Protein AF-A0AAU3G9N3-F1 (afdb_monomer_lite)

pLDDT: mean 79.19, std 12.83, range [38.97, 93.81]

Secondary structure (DSSP, 8-state):
-----------HHHHHHHHHHHHHHTS-HHHHHHHHHHHHHHHHHHHHHHHHHHT--HHHHHHHHHHTT-PPPPHHHHHHHTSPP-------

Structure (mmCIF, N/CA/C/O backbone):
data_AF-A0AAU3G9N3-F1
#
_entry.id   AF-A0AAU3G9N3-F1
#
loop_
_atom_site.group_PDB
_atom_site.id
_atom_site.type_symbol
_atom_site.label_atom_id
_atom_site.label_alt_id
_atom_site.label_comp_id
_atom_site.label_asym_id
_atom_site.label_entity_id
_atom_site.label_seq_id
_atom_site.pdbx_PDB_ins_code
_atom_site.Cartn_x
_atom_site.Cartn_y
_atom_site.Cartn_z
_atom_site.occupancy
_atom_site.B_iso_or_equiv
_atom_site.auth_seq_id
_atom_site.auth_comp_id
_atom_site.auth_asym_id
_atom_site.auth_atom_id
_atom_site.pdbx_PDB_model_num
ATOM 1 N N . MET A 1 1 ? 16.154 18.933 2.687 1.00 38.97 1 MET A N 1
ATOM 2 C CA . MET A 1 1 ? 15.139 17.896 2.398 1.00 38.97 1 MET A CA 1
ATOM 3 C C . MET A 1 1 ? 13.997 18.579 1.667 1.00 38.97 1 MET A C 1
ATOM 5 O O . MET A 1 1 ? 13.455 19.531 2.208 1.00 38.97 1 MET A O 1
ATOM 9 N N . GLY A 1 2 ? 13.730 18.215 0.412 1.00 47.28 2 GLY A N 1
ATOM 10 C CA . GLY A 1 2 ? 12.713 18.891 -0.399 1.00 47.28 2 GLY A CA 1
ATOM 11 C C . GLY A 1 2 ? 11.307 18.500 0.046 1.00 47.28 2 GLY A C 1
ATOM 12 O O . GLY A 1 2 ? 10.984 17.315 0.076 1.00 47.28 2 GLY A O 1
ATOM 13 N N . HIS A 1 3 ? 10.470 19.479 0.387 1.00 54.84 3 HIS A N 1
ATOM 14 C CA . HIS A 1 3 ? 9.038 19.243 0.540 1.00 54.84 3 HIS A CA 1
ATOM 15 C C . HIS A 1 3 ? 8.452 19.010 -0.855 1.00 54.84 3 HIS A C 1
ATOM 17 O O . HIS A 1 3 ? 8.357 19.940 -1.651 1.00 54.84 3 HIS A O 1
ATOM 23 N N . SER A 1 4 ? 8.104 17.762 -1.167 1.00 71.62 4 SER A N 1
ATOM 24 C CA . SER A 1 4 ? 7.366 17.454 -2.392 1.00 71.62 4 SER A CA 1
ATOM 25 C C . SER A 1 4 ? 5.891 17.749 -2.142 1.00 71.62 4 SER A C 1
ATOM 27 O O . SER A 1 4 ? 5.271 17.129 -1.279 1.00 71.62 4 SER A O 1
ATOM 29 N N . SER A 1 5 ? 5.352 18.740 -2.849 1.00 74.00 5 SER A N 1
ATOM 30 C CA . SER A 1 5 ? 3.923 19.052 -2.838 1.00 74.00 5 SER A CA 1
ATOM 31 C C . SER A 1 5 ? 3.257 18.351 -4.015 1.00 74.00 5 SER A C 1
ATOM 33 O O . SER A 1 5 ? 3.728 18.462 -5.146 1.00 74.00 5 SER A O 1
ATOM 35 N N . PHE A 1 6 ? 2.167 17.634 -3.751 1.00 72.88 6 PHE A N 1
ATOM 36 C CA . PHE A 1 6 ? 1.385 16.937 -4.767 1.00 72.88 6 PHE A CA 1
ATOM 37 C C . PHE A 1 6 ? -0.049 17.451 -4.737 1.00 72.88 6 PHE A C 1
ATOM 39 O O . PHE A 1 6 ? -0.654 17.569 -3.674 1.00 72.88 6 PHE A O 1
ATOM 46 N N . THR A 1 7 ? -0.597 17.753 -5.913 1.00 80.31 7 THR A N 1
ATOM 47 C CA . THR A 1 7 ? -2.007 18.127 -6.066 1.00 80.31 7 THR A CA 1
ATOM 48 C C . T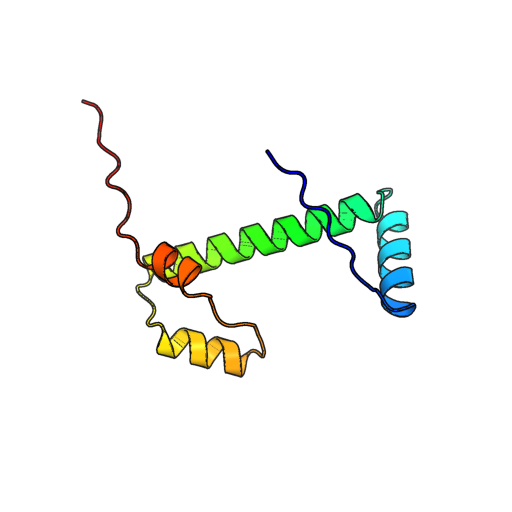HR A 1 7 ? -2.780 16.919 -6.568 1.00 80.31 7 THR A C 1
ATOM 50 O O . THR A 1 7 ? -2.463 16.381 -7.626 1.00 80.31 7 THR A O 1
ATOM 53 N N . ILE A 1 8 ? -3.802 16.507 -5.822 1.00 78.38 8 ILE A N 1
ATOM 54 C CA . ILE A 1 8 ? -4.678 15.392 -6.186 1.00 78.38 8 ILE A CA 1
ATOM 55 C C . ILE A 1 8 ? -6.041 15.979 -6.537 1.00 78.38 8 ILE A C 1
ATOM 57 O O . ILE A 1 8 ? -6.602 16.755 -5.764 1.00 78.38 8 ILE A O 1
ATOM 61 N N . ARG A 1 9 ? -6.571 15.625 -7.710 1.00 86.00 9 ARG A N 1
ATOM 62 C CA . ARG A 1 9 ? -7.953 15.950 -8.070 1.00 86.00 9 ARG A CA 1
ATOM 63 C C . ARG A 1 9 ? -8.855 14.849 -7.544 1.00 86.00 9 ARG A C 1
ATOM 65 O O . ARG A 1 9 ? -8.690 13.690 -7.913 1.00 86.00 9 ARG A O 1
ATOM 72 N N . LEU A 1 10 ? -9.789 15.235 -6.693 1.00 86.25 10 LEU A N 1
ATOM 73 C CA . LEU A 1 10 ? -10.824 14.363 -6.166 1.00 86.25 10 LEU A CA 1
ATOM 74 C C . LEU A 1 10 ? -12.145 14.748 -6.818 1.00 86.25 10 LEU A C 1
ATOM 76 O O . LEU A 1 10 ? -12.374 15.923 -7.103 1.00 86.25 10 LEU A O 1
ATOM 80 N N . ASN A 1 11 ? -13.002 13.765 -7.060 1.00 92.19 11 ASN A N 1
ATOM 81 C CA . ASN A 1 11 ? -14.384 14.050 -7.427 1.00 92.19 11 ASN A CA 1
ATOM 82 C C . ASN A 1 11 ? -15.212 14.415 -6.181 1.00 92.19 11 ASN A C 1
ATOM 84 O O . ASN A 1 11 ? -14.755 14.267 -5.041 1.00 92.19 11 ASN A O 1
ATOM 88 N N . ASP A 1 12 ? -16.439 14.885 -6.395 1.00 90.69 12 ASP A N 1
ATOM 89 C CA . ASP A 1 12 ? -17.305 15.360 -5.310 1.00 90.69 12 ASP A CA 1
ATOM 90 C C . ASP A 1 12 ? -17.603 14.255 -4.285 1.00 90.69 12 ASP A C 1
ATOM 92 O O . ASP A 1 12 ? -17.527 14.483 -3.079 1.00 90.69 12 ASP A O 1
ATOM 96 N N . VAL A 1 13 ? -17.823 13.020 -4.750 1.00 92.75 13 VAL A N 1
ATOM 97 C CA . VAL A 1 13 ? -18.099 11.856 -3.889 1.00 92.75 13 VAL A CA 1
ATOM 98 C C . VAL A 1 13 ? -16.908 11.535 -2.979 1.00 92.75 13 VAL A C 1
ATOM 100 O O . VAL A 1 13 ? -17.075 11.317 -1.777 1.00 92.75 13 VAL A O 1
ATOM 103 N N . GLN A 1 14 ? -15.695 11.527 -3.533 1.00 89.38 14 GLN A N 1
ATOM 104 C CA . GLN A 1 14 ? -14.453 11.303 -2.790 1.00 89.38 14 GLN A CA 1
ATOM 105 C C . GLN A 1 14 ? -14.195 12.430 -1.789 1.00 89.38 14 GLN A C 1
ATOM 107 O O . GLN A 1 14 ? -13.785 12.172 -0.656 1.00 89.38 14 GLN A O 1
ATOM 112 N N . THR A 1 15 ? -14.466 13.670 -2.196 1.00 88.75 15 THR A N 1
ATOM 113 C CA . THR A 1 15 ? -14.295 14.857 -1.355 1.00 88.75 15 THR A CA 1
ATOM 114 C C . THR A 1 15 ? -15.239 14.809 -0.157 1.00 88.75 15 THR A C 1
ATOM 116 O O . THR A 1 15 ? -14.794 14.960 0.981 1.00 88.75 15 THR A O 1
ATOM 119 N N . GLU A 1 16 ? -16.520 14.502 -0.369 1.00 92.31 16 GLU A N 1
ATOM 120 C CA . GLU A 1 16 ? -17.474 14.321 0.726 1.00 92.31 16 GLU A CA 1
ATOM 121 C C . GLU A 1 16 ? -17.095 13.172 1.660 1.00 92.31 16 GLU A C 1
ATOM 123 O O . GLU A 1 16 ? -17.204 13.308 2.878 1.00 92.31 16 GLU A O 1
ATOM 128 N N . ALA A 1 17 ? -16.666 12.031 1.114 1.00 91.12 17 ALA A N 1
ATOM 129 C CA . ALA A 1 17 ? -16.264 10.883 1.919 1.00 91.12 17 ALA A CA 1
ATOM 130 C C . ALA A 1 17 ? -15.086 11.231 2.843 1.00 91.12 17 ALA A C 1
ATOM 132 O O . ALA A 1 17 ? -15.144 10.955 4.042 1.00 91.12 17 ALA A O 1
ATOM 133 N N . LEU A 1 18 ? -14.064 11.911 2.313 1.00 90.06 18 LEU A N 1
ATOM 134 C CA . LEU A 1 18 ? -12.910 12.366 3.089 1.00 90.06 18 LEU A CA 1
ATOM 135 C C . LEU A 1 18 ? -13.288 13.414 4.138 1.00 90.06 18 LEU A C 1
ATOM 137 O O . LEU A 1 18 ? -12.809 13.337 5.268 1.00 90.06 18 LEU A O 1
ATOM 141 N N . MET A 1 19 ? -14.160 14.368 3.801 1.00 91.50 19 MET A N 1
ATOM 142 C CA . MET A 1 19 ? -14.640 15.366 4.762 1.00 91.50 19 MET A CA 1
ATOM 143 C C . MET A 1 19 ? -15.458 14.730 5.889 1.00 91.50 19 MET A C 1
ATOM 145 O O . MET A 1 19 ? -15.254 15.067 7.055 1.00 91.50 19 MET A O 1
ATOM 149 N N . ARG A 1 20 ? -16.342 13.774 5.571 1.00 92.75 20 ARG A N 1
ATOM 150 C CA . ARG A 1 20 ? -17.090 13.007 6.578 1.00 92.75 20 ARG A CA 1
ATOM 151 C C . ARG A 1 20 ? -16.145 12.245 7.500 1.00 92.75 20 ARG A C 1
ATOM 153 O O . ARG A 1 20 ? -16.306 12.308 8.714 1.00 92.75 20 ARG A O 1
ATOM 160 N N . GLN A 1 21 ? -15.138 11.576 6.946 1.00 90.19 21 GLN A N 1
ATOM 161 C CA . GLN A 1 21 ? -14.160 10.839 7.741 1.00 90.19 21 GLN A CA 1
ATOM 162 C C . GLN A 1 21 ? -13.324 11.768 8.639 1.00 90.19 21 GLN A C 1
ATOM 164 O O . GLN A 1 21 ? -13.149 11.483 9.820 1.00 90.19 21 GLN A O 1
ATOM 169 N N . ALA A 1 22 ? -12.882 12.913 8.114 1.00 91.31 22 ALA A N 1
ATOM 170 C CA . ALA A 1 22 ? -12.193 13.960 8.876 1.00 91.31 22 ALA A CA 1
ATOM 171 C C . ALA A 1 22 ? -13.019 14.450 10.063 1.00 91.31 22 ALA A C 1
ATOM 173 O O . ALA A 1 22 ? -12.508 14.552 11.178 1.00 91.31 22 ALA A O 1
ATOM 174 N N . HIS A 1 23 ? -14.309 14.682 9.835 1.00 92.50 23 HIS A N 1
ATOM 175 C CA . HIS A 1 23 ? -15.230 15.086 10.884 1.00 92.50 23 HIS A CA 1
ATOM 176 C C . HIS A 1 23 ? -15.407 14.000 11.957 1.00 92.50 23 HIS A C 1
ATOM 178 O O . HIS A 1 23 ? -15.308 14.305 13.142 1.00 92.50 23 HIS A O 1
ATOM 184 N N . LEU A 1 24 ? -15.607 12.740 11.554 1.00 93.81 24 LEU A N 1
ATOM 185 C CA . LEU A 1 24 ? -15.775 11.609 12.477 1.00 93.81 24 LEU A CA 1
ATOM 186 C C . LEU A 1 24 ? -14.528 11.350 13.334 1.00 93.81 24 LEU A C 1
ATOM 188 O O . LEU A 1 24 ? -14.652 11.015 14.508 1.00 93.81 24 LEU A O 1
ATOM 192 N N . GLU A 1 25 ? -13.333 11.515 12.764 1.00 90.31 25 GLU A N 1
ATOM 193 C CA . GLU A 1 25 ? -12.066 11.326 13.479 1.00 90.31 25 GLU A CA 1
ATOM 194 C C . GLU A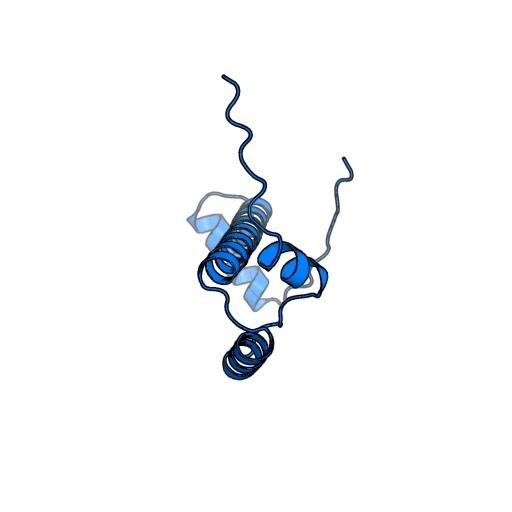 1 25 ? -11.617 12.573 14.264 1.00 90.31 25 GLU A C 1
ATOM 196 O O . GLU A 1 25 ? -10.649 12.498 15.018 1.00 90.31 25 GLU A O 1
ATOM 201 N N . GLY A 1 26 ? -12.276 13.726 14.089 1.00 93.00 26 GLY A N 1
ATOM 202 C CA . GLY A 1 26 ? -11.848 14.998 14.682 1.00 93.00 26 GLY A CA 1
ATOM 203 C C . GLY A 1 26 ? -10.493 15.491 14.154 1.00 93.00 26 GLY A C 1
ATOM 204 O O . GLY A 1 26 ? -9.744 16.151 14.875 1.00 93.00 26 GLY A O 1
ATOM 205 N N . ARG A 1 27 ? -10.144 15.144 12.909 1.00 92.50 27 ARG A N 1
ATOM 206 C CA . ARG A 1 27 ? -8.832 15.399 12.286 1.00 92.50 27 ARG A CA 1
ATOM 207 C C . ARG A 1 27 ? -8.975 16.223 11.012 1.00 92.50 27 ARG A C 1
ATOM 209 O O . ARG A 1 27 ? -10.051 16.309 10.430 1.00 92.50 27 ARG A O 1
ATOM 216 N N . ARG A 1 28 ? -7.881 16.823 10.534 1.00 90.81 28 ARG A N 1
ATOM 217 C CA . ARG A 1 28 ? -7.878 17.512 9.232 1.00 90.81 28 ARG A CA 1
ATOM 218 C C . ARG A 1 28 ? -7.825 16.484 8.099 1.00 90.81 28 ARG A C 1
ATOM 220 O O . ARG A 1 28 ? -7.163 15.454 8.219 1.00 90.81 28 ARG A O 1
ATOM 227 N N . VAL A 1 29 ? -8.457 16.796 6.965 1.00 87.50 29 VAL A N 1
ATOM 228 C CA . VAL A 1 29 ? -8.424 15.955 5.748 1.00 87.50 29 VAL A CA 1
ATOM 229 C C . VAL A 1 29 ? -6.983 15.661 5.310 1.00 87.50 29 VAL A C 1
ATOM 231 O O . VAL A 1 29 ? -6.659 14.527 4.971 1.00 87.50 29 VAL A O 1
ATOM 234 N N . GLU A 1 30 ? -6.093 16.655 5.394 1.00 87.88 30 GLU A N 1
ATOM 235 C CA . GLU A 1 30 ? -4.659 16.501 5.107 1.00 87.88 30 GLU A CA 1
ATOM 236 C C . GLU A 1 30 ? -3.997 15.411 5.961 1.00 87.88 30 GLU A C 1
ATOM 238 O O . GLU A 1 30 ? -3.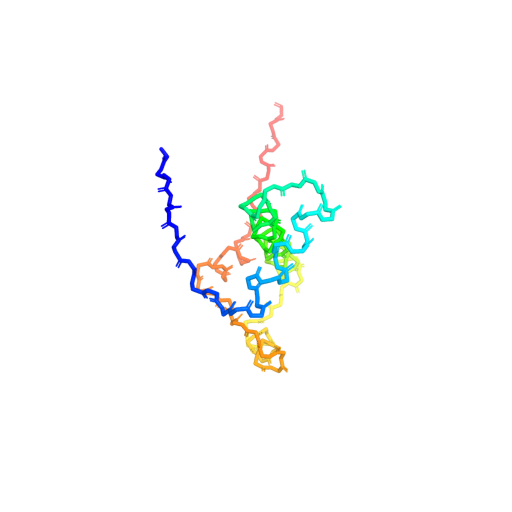175 14.648 5.455 1.00 87.88 30 GLU A O 1
ATOM 243 N N . ASP A 1 31 ? -4.359 15.311 7.242 1.00 87.50 31 ASP A N 1
ATOM 244 C CA . ASP A 1 31 ? -3.777 14.330 8.159 1.00 87.50 31 ASP A CA 1
ATOM 245 C C . ASP A 1 31 ? -4.289 12.920 7.861 1.00 87.50 31 ASP A C 1
ATOM 247 O O . ASP A 1 31 ? -3.527 11.958 7.951 1.00 87.50 31 ASP A O 1
ATOM 251 N N . ILE A 1 32 ? -5.554 12.791 7.453 1.00 88.56 32 ILE A N 1
ATOM 252 C CA . ILE A 1 32 ? -6.122 11.517 6.996 1.00 88.56 32 ILE A CA 1
ATOM 253 C C . ILE A 1 32 ? -5.419 11.046 5.729 1.00 88.56 32 ILE A C 1
ATOM 255 O O . ILE A 1 32 ? -4.964 9.901 5.677 1.00 88.56 32 ILE A O 1
ATOM 259 N N . ILE A 1 33 ? -5.277 11.930 4.737 1.00 87.62 33 ILE A N 1
ATOM 260 C CA . ILE A 1 33 ? -4.581 11.618 3.484 1.00 87.62 33 ILE A CA 1
ATOM 261 C C . ILE A 1 33 ? -3.131 11.237 3.783 1.00 87.62 33 ILE A C 1
ATOM 263 O O . ILE A 1 33 ? -2.663 10.204 3.312 1.00 87.62 33 ILE A O 1
ATOM 267 N N . ARG A 1 34 ? -2.430 12.005 4.626 1.00 87.00 34 ARG A N 1
ATOM 268 C CA . ARG A 1 34 ? -1.048 11.707 5.021 1.00 87.00 34 ARG A CA 1
ATOM 269 C C . ARG A 1 34 ? -0.931 10.341 5.687 1.00 87.00 34 ARG A C 1
ATOM 271 O O . ARG A 1 34 ? -0.068 9.559 5.306 1.00 87.00 34 ARG A O 1
ATOM 278 N N . SER A 1 35 ? -1.800 10.030 6.648 1.00 87.19 35 SER A N 1
ATOM 279 C CA . SER A 1 35 ? -1.806 8.723 7.310 1.00 87.19 35 SER A CA 1
ATOM 280 C C . SER A 1 35 ? -2.134 7.584 6.345 1.00 87.19 35 SER A C 1
ATOM 282 O O . SER A 1 35 ? -1.586 6.496 6.491 1.00 87.19 35 SER A O 1
ATOM 284 N N . ALA A 1 36 ? -3.026 7.794 5.377 1.00 85.56 36 ALA A N 1
ATOM 285 C CA . ALA A 1 36 ? -3.341 6.792 4.363 1.00 85.56 36 ALA A CA 1
ATOM 286 C C . ALA A 1 36 ? -2.151 6.542 3.429 1.00 85.56 36 ALA A C 1
ATOM 288 O O . ALA A 1 36 ? -1.757 5.394 3.241 1.00 85.56 36 ALA A O 1
ATOM 289 N N . VAL A 1 37 ? -1.530 7.607 2.918 1.00 86.06 37 VAL A N 1
ATOM 290 C CA . VAL A 1 37 ? -0.329 7.525 2.076 1.00 86.06 37 VAL A CA 1
ATOM 291 C C . VAL A 1 37 ? 0.810 6.837 2.825 1.00 86.06 37 VAL A C 1
ATOM 293 O O . VAL A 1 37 ? 1.423 5.921 2.286 1.00 86.06 37 VAL A O 1
ATOM 296 N N . GLN A 1 38 ? 1.051 7.207 4.084 1.00 85.19 38 GLN A N 1
ATOM 297 C CA . GLN A 1 38 ? 2.092 6.589 4.903 1.00 85.19 38 GLN A CA 1
ATOM 298 C C . GLN A 1 38 ? 1.851 5.085 5.091 1.00 85.19 38 GLN A C 1
ATOM 300 O O . GLN A 1 38 ? 2.762 4.291 4.871 1.00 85.19 38 GLN A O 1
ATOM 305 N N . ARG A 1 39 ? 0.612 4.678 5.401 1.00 85.12 39 ARG A N 1
ATOM 306 C CA . ARG A 1 39 ? 0.238 3.256 5.496 1.00 85.12 39 ARG A CA 1
ATOM 307 C C . ARG A 1 39 ? 0.462 2.509 4.183 1.00 85.12 39 ARG A C 1
ATOM 309 O O . ARG A 1 39 ? 0.941 1.381 4.206 1.00 85.12 39 ARG A O 1
ATOM 316 N N . HIS A 1 40 ? 0.141 3.126 3.044 1.00 82.75 40 HIS A N 1
ATOM 317 C CA . HIS A 1 40 ? 0.400 2.530 1.732 1.00 82.75 40 HIS A CA 1
ATOM 318 C C . HIS A 1 40 ? 1.898 2.355 1.458 1.00 82.75 40 HIS A C 1
ATOM 320 O O . HIS A 1 40 ? 2.301 1.297 0.977 1.00 82.75 40 HIS A O 1
ATOM 326 N N . ILE A 1 41 ? 2.725 3.349 1.793 1.00 81.62 41 ILE A N 1
ATOM 327 C CA . ILE A 1 41 ? 4.186 3.263 1.660 1.00 81.62 41 ILE A CA 1
ATOM 328 C C . ILE A 1 41 ? 4.739 2.136 2.543 1.00 81.62 41 ILE A C 1
ATOM 330 O O . ILE A 1 41 ? 5.502 1.298 2.067 1.00 81.62 41 ILE A O 1
ATOM 334 N N . GLU A 1 42 ? 4.321 2.073 3.808 1.00 83.12 42 GLU A N 1
ATOM 335 C CA . GLU A 1 42 ? 4.764 1.044 4.758 1.00 83.12 42 GLU A CA 1
ATOM 336 C C . GLU A 1 42 ? 4.356 -0.366 4.320 1.00 83.12 42 GLU A C 1
ATOM 338 O O . GLU A 1 42 ? 5.184 -1.278 4.328 1.00 83.12 42 GLU A O 1
ATOM 343 N N . ALA A 1 43 ? 3.108 -0.546 3.879 1.00 79.38 43 ALA A N 1
ATOM 344 C CA . ALA A 1 43 ? 2.622 -1.825 3.368 1.00 79.38 43 ALA A CA 1
ATOM 345 C C . ALA A 1 43 ? 3.422 -2.284 2.141 1.00 79.38 43 ALA A C 1
ATOM 347 O O . ALA A 1 43 ? 3.776 -3.458 2.024 1.00 79.38 43 ALA A O 1
ATOM 348 N N . ARG A 1 44 ? 3.764 -1.351 1.248 1.00 81.38 44 ARG A N 1
ATOM 349 C CA . ARG A 1 44 ? 4.571 -1.637 0.060 1.00 81.38 44 ARG A CA 1
ATOM 350 C C . ARG A 1 44 ? 6.000 -2.034 0.416 1.00 81.38 44 ARG A C 1
ATOM 352 O O . ARG A 1 44 ? 6.512 -3.010 -0.125 1.00 81.38 44 ARG A O 1
ATOM 359 N N . GLN A 1 45 ? 6.615 -1.355 1.382 1.00 80.50 45 GLN A N 1
ATOM 360 C CA . GLN A 1 45 ? 7.938 -1.727 1.887 1.00 80.50 45 GLN A CA 1
ATOM 361 C C . GLN A 1 45 ? 7.934 -3.111 2.555 1.00 80.50 45 GLN A C 1
ATOM 363 O O . GLN A 1 45 ? 8.877 -3.893 2.389 1.00 80.50 45 GLN A O 1
ATOM 368 N N . ALA A 1 46 ? 6.870 -3.437 3.294 1.00 77.88 46 ALA A N 1
ATOM 369 C CA . ALA A 1 46 ? 6.688 -4.758 3.882 1.00 77.88 46 ALA A CA 1
ATOM 370 C C . ALA A 1 46 ? 6.553 -5.843 2.801 1.00 77.88 46 ALA A C 1
ATOM 372 O O . ALA A 1 46 ? 7.203 -6.882 2.912 1.00 77.88 46 ALA A O 1
ATOM 373 N N . ALA A 1 47 ? 5.793 -5.584 1.730 1.00 76.88 47 ALA A N 1
ATOM 374 C CA . ALA A 1 47 ? 5.671 -6.496 0.594 1.00 76.88 47 ALA A CA 1
ATOM 375 C C . ALA A 1 47 ? 7.032 -6.754 -0.080 1.00 76.88 47 ALA A C 1
ATOM 377 O O . ALA A 1 47 ? 7.427 -7.908 -0.215 1.00 76.88 47 ALA A O 1
ATOM 378 N N . ILE A 1 48 ? 7.801 -5.700 -0.383 1.00 76.81 48 ILE A N 1
ATOM 379 C CA . ILE A 1 48 ? 9.167 -5.803 -0.938 1.00 76.81 48 ILE A CA 1
ATOM 380 C C . ILE A 1 48 ? 10.073 -6.653 -0.031 1.00 76.81 48 ILE A C 1
ATOM 382 O O . ILE A 1 48 ? 10.825 -7.506 -0.500 1.00 76.81 48 ILE A O 1
ATOM 386 N N . THR A 1 49 ? 9.973 -6.468 1.288 1.00 78.88 49 THR A N 1
ATOM 387 C CA . THR A 1 49 ? 10.759 -7.236 2.267 1.00 78.88 49 THR A CA 1
ATOM 388 C C . THR A 1 49 ? 10.366 -8.716 2.290 1.00 78.88 49 THR A C 1
ATOM 390 O O . THR A 1 49 ? 11.232 -9.585 2.397 1.00 78.88 49 THR A O 1
ATOM 393 N N . LEU A 1 50 ? 9.070 -9.027 2.205 1.00 75.81 50 LEU A N 1
ATOM 394 C CA . LEU A 1 50 ? 8.586 -10.409 2.148 1.00 75.81 50 LEU A CA 1
ATOM 395 C C . LEU A 1 50 ? 9.012 -11.098 0.854 1.00 75.81 50 LEU A C 1
ATOM 397 O O . LEU A 1 50 ? 9.477 -12.231 0.905 1.00 75.81 50 LEU A O 1
ATOM 401 N N . MET A 1 51 ? 8.939 -10.395 -0.275 1.00 76.00 51 MET A N 1
ATOM 402 C CA . MET A 1 51 ? 9.423 -10.907 -1.554 1.00 76.00 51 MET A CA 1
ATOM 403 C C . MET A 1 51 ? 10.907 -11.260 -1.510 1.00 76.00 51 MET A C 1
ATOM 405 O O . MET A 1 51 ? 11.276 -12.361 -1.903 1.00 76.00 51 MET A O 1
ATOM 409 N N . SER A 1 52 ? 11.734 -10.360 -0.965 1.00 75.06 52 SER A N 1
ATOM 410 C CA . SER A 1 52 ? 13.165 -10.599 -0.748 1.00 75.06 52 SER A CA 1
ATOM 411 C C . SER A 1 52 ? 13.413 -11.872 0.063 1.00 75.06 52 SER A C 1
ATOM 413 O O . SER A 1 52 ? 14.268 -12.689 -0.264 1.00 75.06 52 SER A O 1
ATOM 415 N N . ARG A 1 53 ? 12.624 -12.070 1.127 1.00 77.12 53 ARG A N 1
ATOM 416 C CA . ARG A 1 53 ? 12.734 -13.235 2.013 1.00 77.12 53 ARG A CA 1
ATOM 417 C C . ARG A 1 53 ? 12.280 -14.539 1.374 1.00 77.12 53 ARG A C 1
ATOM 419 O O . ARG A 1 53 ? 12.769 -15.592 1.772 1.00 77.12 53 ARG A O 1
ATOM 426 N N . TRP A 1 54 ? 11.310 -14.476 0.473 1.00 78.31 54 TRP A N 1
ATOM 427 C CA . TRP A 1 54 ? 10.723 -15.648 -0.168 1.00 78.31 54 TRP A CA 1
ATOM 428 C C . TRP A 1 54 ? 11.296 -15.928 -1.558 1.00 78.31 54 TRP A C 1
ATOM 430 O O . TRP A 1 54 ? 10.884 -16.908 -2.165 1.00 78.31 54 TRP A O 1
ATOM 440 N N . CYS A 1 55 ? 12.258 -15.121 -2.028 1.00 73.25 55 CYS A N 1
ATOM 441 C CA . CYS A 1 55 ? 12.869 -15.231 -3.356 1.00 73.25 55 CYS A CA 1
ATOM 442 C C . CYS A 1 55 ? 11.819 -15.389 -4.466 1.00 73.25 55 CYS A C 1
ATOM 444 O O . CYS A 1 55 ? 11.958 -16.249 -5.330 1.00 73.25 55 CYS A O 1
ATOM 446 N N . LEU A 1 56 ? 10.737 -14.607 -4.396 1.00 76.38 56 LEU A N 1
ATOM 447 C CA . LEU A 1 56 ? 9.689 -14.660 -5.414 1.00 76.38 56 LEU A CA 1
ATOM 448 C C . LEU A 1 56 ? 10.238 -14.154 -6.750 1.00 76.38 56 LEU A C 1
ATOM 450 O O . LEU A 1 56 ? 10.907 -13.119 -6.783 1.00 76.38 56 LEU A O 1
ATOM 454 N N . ASP A 1 57 ? 9.930 -14.866 -7.833 1.00 80.56 57 ASP A N 1
ATOM 455 C CA . ASP A 1 57 ? 10.331 -14.481 -9.182 1.00 80.56 57 ASP A CA 1
ATOM 456 C C . ASP A 1 57 ? 9.530 -13.273 -9.687 1.00 80.56 57 ASP A C 1
ATOM 458 O O . ASP A 1 57 ? 8.374 -13.043 -9.315 1.00 80.56 57 ASP A O 1
ATOM 462 N N . ARG A 1 58 ? 10.170 -12.464 -10.544 1.00 82.19 58 ARG A N 1
ATOM 463 C CA . ARG A 1 58 ? 9.575 -11.225 -11.077 1.00 82.19 58 ARG A CA 1
ATOM 464 C C . ARG A 1 58 ? 8.311 -11.504 -11.867 1.00 82.19 58 ARG A C 1
ATOM 466 O O . ARG A 1 58 ? 7.318 -10.804 -11.708 1.00 82.19 58 ARG A O 1
ATOM 473 N N . GLU A 1 59 ? 8.381 -12.537 -12.693 1.00 83.69 59 GLU A N 1
ATOM 474 C CA . GLU A 1 59 ? 7.319 -12.933 -13.608 1.00 83.69 59 GLU A CA 1
ATOM 475 C C . GLU A 1 59 ? 6.048 -13.332 -12.849 1.00 83.69 59 GLU A C 1
ATOM 477 O O . GLU A 1 59 ? 4.962 -12.858 -13.179 1.00 83.69 59 GLU A O 1
ATOM 482 N N . ASP A 1 60 ? 6.185 -14.098 -11.762 1.00 82.56 60 ASP A N 1
ATOM 483 C CA . ASP A 1 60 ? 5.054 -14.512 -10.925 1.00 82.56 60 ASP A CA 1
ATOM 484 C C . ASP A 1 60 ? 4.364 -13.318 -10.254 1.00 82.56 60 ASP A C 1
ATOM 486 O O . ASP A 1 60 ? 3.136 -13.266 -10.141 1.00 82.56 60 ASP A O 1
ATOM 490 N N . LEU A 1 61 ? 5.142 -12.327 -9.817 1.00 79.81 61 LEU A N 1
ATOM 491 C CA . LEU A 1 61 ? 4.602 -11.124 -9.189 1.00 79.81 61 LEU A CA 1
ATOM 492 C C . LEU A 1 61 ? 3.980 -10.162 -10.192 1.00 79.81 61 LEU A C 1
ATOM 494 O O . LEU A 1 61 ? 2.975 -9.532 -9.871 1.00 79.81 61 LEU A O 1
ATOM 498 N N . GLU A 1 62 ? 4.536 -10.057 -11.395 1.00 85.19 62 GLU A N 1
ATOM 499 C CA . GLU A 1 62 ? 3.913 -9.312 -12.487 1.00 85.19 62 GLU A CA 1
ATOM 500 C C . GLU A 1 62 ? 2.585 -9.966 -12.888 1.00 85.19 62 GLU A C 1
ATOM 502 O O . GLU A 1 62 ? 1.571 -9.273 -12.982 1.00 85.19 62 GLU A O 1
ATOM 507 N N . ALA A 1 63 ? 2.542 -11.297 -13.007 1.00 83.69 63 ALA A N 1
ATOM 508 C CA . ALA A 1 63 ? 1.309 -12.035 -13.267 1.00 83.69 63 ALA A CA 1
ATOM 509 C C . ALA A 1 63 ? 0.265 -11.828 -12.155 1.00 83.69 63 ALA A C 1
ATOM 511 O O . ALA A 1 63 ? -0.909 -11.576 -12.439 1.00 83.69 63 ALA A O 1
ATOM 512 N N . ALA A 1 64 ? 0.684 -11.869 -10.887 1.00 83.38 64 ALA A N 1
ATOM 513 C CA . ALA A 1 64 ? -0.191 -11.592 -9.752 1.00 83.38 64 ALA A CA 1
ATOM 514 C C . ALA A 1 64 ? -0.688 -10.136 -9.736 1.00 83.38 64 ALA A C 1
ATOM 516 O O . ALA A 1 64 ? -1.859 -9.895 -9.447 1.00 83.38 64 ALA A O 1
ATOM 517 N N . ALA A 1 65 ? 0.170 -9.168 -10.071 1.00 85.19 65 ALA A N 1
ATOM 518 C CA . ALA A 1 65 ? -0.197 -7.756 -10.137 1.00 85.19 65 ALA A CA 1
ATOM 519 C C . ALA A 1 65 ? -1.264 -7.504 -11.211 1.00 85.19 65 ALA A C 1
ATOM 521 O O . ALA A 1 65 ? -2.261 -6.838 -10.939 1.00 85.19 65 ALA A O 1
ATOM 522 N N . VAL A 1 66 ? -1.105 -8.118 -12.388 1.00 86.19 66 VAL A N 1
ATOM 523 C CA . VAL A 1 66 ? -2.104 -8.087 -13.465 1.00 86.19 66 VAL A CA 1
ATOM 524 C C . VAL A 1 66 ? -3.420 -8.725 -13.018 1.00 86.19 66 VAL A C 1
ATOM 526 O O . VAL A 1 66 ? -4.482 -8.144 -13.225 1.00 86.19 66 VAL A O 1
ATOM 529 N N . ALA A 1 67 ? -3.372 -9.893 -12.370 1.00 84.38 67 ALA A N 1
ATOM 530 C CA . ALA A 1 67 ? -4.573 -10.591 -11.906 1.00 84.38 67 ALA A CA 1
ATOM 531 C C . ALA A 1 67 ? -5.347 -9.817 -10.823 1.00 84.38 67 ALA A C 1
ATOM 533 O O . ALA A 1 67 ? -6.568 -9.938 -10.729 1.00 84.38 67 ALA A O 1
ATOM 534 N N . LEU A 1 68 ? -4.641 -9.034 -10.006 1.00 80.88 68 LEU A N 1
ATOM 535 C CA . LEU A 1 68 ? -5.210 -8.212 -8.937 1.00 80.88 68 LEU A CA 1
ATOM 536 C C . LEU A 1 68 ? -5.524 -6.770 -9.375 1.00 80.88 68 LEU A C 1
ATOM 538 O O . LEU A 1 68 ? -5.993 -5.996 -8.544 1.00 80.88 68 LEU A O 1
ATOM 542 N N . ASP A 1 69 ? -5.274 -6.418 -10.642 1.00 82.94 69 ASP A N 1
ATOM 543 C CA . ASP A 1 69 ? -5.400 -5.060 -11.196 1.00 82.94 69 ASP A CA 1
ATOM 544 C C . ASP A 1 69 ? -4.652 -3.999 -10.364 1.00 82.94 69 ASP A C 1
ATOM 546 O O . ASP A 1 69 ? -5.151 -2.916 -10.050 1.00 82.94 69 ASP A O 1
ATOM 550 N N . VAL A 1 70 ? -3.426 -4.333 -9.955 1.00 82.44 70 VAL A N 1
ATOM 551 C CA . VAL A 1 70 ? -2.534 -3.429 -9.220 1.00 82.44 70 VAL A CA 1
ATOM 552 C C . VAL A 1 70 ? -1.283 -3.121 -10.030 1.00 82.44 70 VAL A C 1
ATOM 554 O O . VAL A 1 70 ? -0.841 -3.903 -10.870 1.00 82.44 70 VAL A O 1
ATOM 557 N N . ALA A 1 71 ? -0.683 -1.960 -9.765 1.00 84.56 71 ALA A N 1
ATOM 558 C CA . ALA A 1 71 ? 0.536 -1.558 -10.449 1.00 84.56 71 ALA A CA 1
ATOM 559 C C . ALA A 1 71 ? 1.691 -2.533 -10.133 1.00 84.56 71 ALA A C 1
ATOM 561 O O . ALA A 1 71 ? 1.930 -2.818 -8.952 1.00 84.56 71 ALA A O 1
ATOM 562 N N . PRO A 1 72 ? 2.430 -3.008 -11.154 1.00 84.56 72 PRO A N 1
ATOM 563 C CA . PRO A 1 72 ? 3.610 -3.833 -10.940 1.00 84.56 72 PRO A CA 1
ATOM 564 C C . PRO A 1 72 ? 4.707 -3.037 -10.223 1.00 84.56 72 PRO A C 1
ATOM 566 O O . PRO A 1 72 ? 4.694 -1.802 -10.166 1.00 84.56 72 PRO A O 1
ATOM 569 N N . LEU A 1 73 ? 5.676 -3.758 -9.662 1.00 83.19 73 LEU A N 1
ATOM 570 C CA . LEU A 1 73 ? 6.850 -3.137 -9.057 1.00 83.19 73 LEU A CA 1
ATOM 571 C C . LEU A 1 73 ? 7.716 -2.481 -10.127 1.00 83.19 73 LEU A C 1
ATOM 573 O O . LEU A 1 73 ? 7.889 -2.999 -11.228 1.00 83.19 73 LEU A O 1
ATOM 577 N N . THR A 1 74 ? 8.282 -1.336 -9.778 1.00 86.50 74 THR A N 1
ATOM 578 C CA . THR A 1 74 ? 9.275 -0.660 -10.608 1.00 86.50 74 THR A CA 1
ATOM 579 C C . THR A 1 74 ? 10.620 -1.381 -10.532 1.00 86.50 74 THR A C 1
ATOM 581 O O . THR A 1 74 ? 10.899 -2.111 -9.577 1.00 86.50 74 THR A O 1
ATOM 584 N N . ASP A 1 75 ? 11.498 -1.129 -11.505 1.00 84.44 75 ASP A N 1
ATOM 585 C CA . ASP A 1 75 ? 12.849 -1.708 -11.524 1.00 84.44 75 ASP A CA 1
ATOM 586 C C . ASP A 1 75 ? 13.667 -1.368 -10.268 1.00 84.44 75 ASP A C 1
ATOM 588 O O . ASP A 1 75 ? 14.435 -2.195 -9.777 1.00 84.44 75 ASP A O 1
ATOM 592 N N . GLU A 1 76 ? 13.476 -0.168 -9.714 1.00 84.38 76 GLU A N 1
ATOM 593 C CA . GLU A 1 76 ? 14.147 0.262 -8.485 1.00 84.38 76 GLU A CA 1
ATOM 594 C C . GLU A 1 76 ? 13.684 -0.567 -7.279 1.00 84.38 76 GLU A C 1
ATOM 596 O O . GLU A 1 76 ? 14.500 -1.042 -6.491 1.00 84.38 76 GLU A O 1
ATOM 601 N N . GLU A 1 77 ? 12.382 -0.818 -7.152 1.00 83.00 77 GLU A N 1
ATOM 602 C CA . GLU A 1 77 ? 11.855 -1.658 -6.069 1.00 83.00 77 GLU A CA 1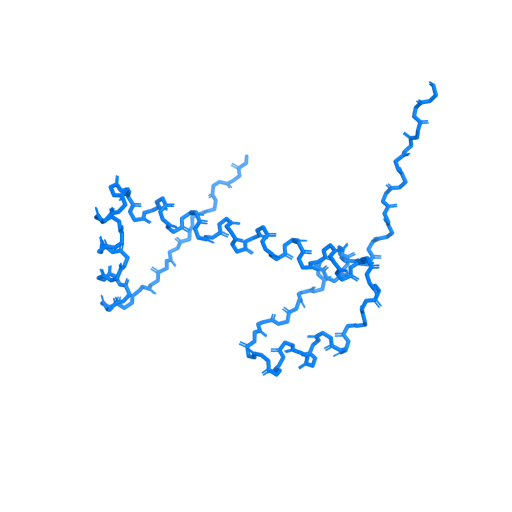
ATOM 603 C C . GLU A 1 77 ? 12.237 -3.122 -6.239 1.00 83.00 77 GLU A C 1
ATOM 605 O O . GLU A 1 77 ? 12.505 -3.807 -5.252 1.00 83.00 77 GLU A O 1
ATOM 610 N N . TRP A 1 78 ? 12.319 -3.591 -7.484 1.00 81.56 78 TRP A N 1
ATOM 611 C CA . TRP A 1 78 ? 12.813 -4.924 -7.797 1.00 81.56 78 TRP A CA 1
ATOM 612 C C . TRP A 1 78 ? 14.279 -5.100 -7.379 1.00 81.56 78 TRP A C 1
ATOM 614 O O . TRP A 1 78 ? 14.652 -6.107 -6.772 1.00 81.56 78 TRP A O 1
ATOM 624 N N . SER A 1 79 ? 15.111 -4.092 -7.650 1.00 81.50 79 SER A N 1
ATOM 625 C CA . SER A 1 79 ? 16.510 -4.039 -7.213 1.00 81.50 79 SER A CA 1
ATOM 626 C C . SER A 1 79 ? 16.628 -4.046 -5.686 1.00 81.50 79 SER A C 1
ATOM 628 O O . SER A 1 79 ? 17.480 -4.737 -5.127 1.00 81.50 79 SER A O 1
ATOM 630 N N . GLN A 1 80 ? 15.739 -3.338 -4.985 1.00 78.88 80 GLN A N 1
ATOM 631 C CA . GLN A 1 80 ? 15.696 -3.333 -3.520 1.00 78.88 80 GLN A CA 1
ATOM 632 C C . GLN A 1 80 ? 15.255 -4.679 -2.935 1.00 78.88 80 GLN A C 1
ATOM 634 O O . GLN A 1 80 ? 15.849 -5.121 -1.952 1.00 78.88 80 GLN A O 1
ATOM 639 N N . ALA A 1 81 ? 14.269 -5.346 -3.542 1.00 74.12 81 ALA A N 1
ATOM 640 C CA . ALA A 1 81 ? 13.829 -6.679 -3.132 1.00 74.12 81 ALA A CA 1
ATOM 641 C C . ALA A 1 81 ? 14.945 -7.728 -3.290 1.00 74.12 81 ALA A C 1
ATOM 643 O O . ALA A 1 81 ? 15.093 -8.605 -2.446 1.00 74.12 81 ALA A O 1
ATOM 644 N N . ASN A 1 82 ? 15.767 -7.619 -4.335 1.00 68.75 82 ASN A N 1
ATOM 645 C CA . ASN A 1 82 ? 16.810 -8.603 -4.646 1.00 68.75 82 ASN A CA 1
ATOM 646 C C . ASN A 1 82 ? 18.205 -8.237 -4.134 1.00 68.75 82 ASN A C 1
ATOM 648 O O . ASN A 1 82 ? 19.172 -8.953 -4.407 1.00 68.75 82 ASN A O 1
ATOM 652 N N . ARG A 1 83 ? 18.350 -7.141 -3.379 1.00 64.81 83 ARG A N 1
ATOM 653 C CA . ARG A 1 83 ? 19.620 -6.880 -2.703 1.00 64.81 83 ARG A CA 1
ATOM 654 C C . ARG A 1 83 ? 19.852 -7.964 -1.651 1.00 64.81 83 ARG A C 1
ATOM 656 O O . ARG A 1 83 ? 18.985 -8.163 -0.798 1.00 64.81 83 ARG A O 1
ATOM 663 N N . PRO A 1 84 ? 21.026 -8.624 -1.645 1.00 57.16 84 PRO A N 1
ATOM 664 C CA . PRO A 1 84 ? 21.380 -9.499 -0.541 1.00 57.16 84 PRO A CA 1
ATOM 665 C C . PRO A 1 84 ? 21.316 -8.691 0.763 1.00 57.16 84 PRO A C 1
ATOM 667 O O . PRO A 1 84 ? 21.673 -7.504 0.757 1.00 57.16 84 PRO A O 1
ATOM 670 N N . PRO A 1 85 ? 20.854 -9.290 1.877 1.00 55.12 85 PRO A N 1
ATOM 671 C CA . PRO A 1 85 ? 20.792 -8.586 3.147 1.00 55.12 85 PRO A CA 1
ATOM 672 C C . PRO A 1 85 ? 22.182 -8.032 3.441 1.00 55.12 85 PRO A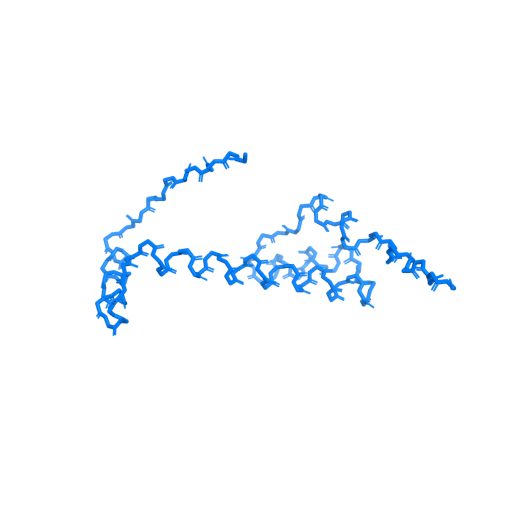 C 1
ATOM 674 O O . PRO A 1 85 ? 23.153 -8.791 3.461 1.00 55.12 85 PRO A O 1
ATOM 677 N N . MET A 1 86 ? 22.290 -6.712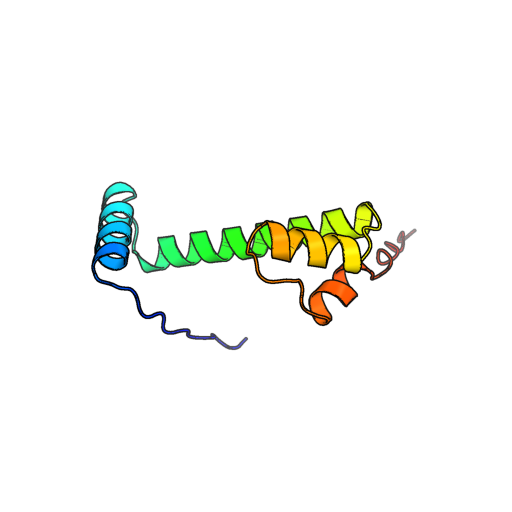 3.634 1.00 51.41 86 MET A N 1
ATOM 678 C CA . MET A 1 86 ? 23.543 -6.100 4.066 1.00 51.41 86 MET A CA 1
ATOM 679 C C . MET A 1 86 ? 23.997 -6.851 5.312 1.00 51.41 86 MET A C 1
ATOM 681 O O . MET A 1 86 ? 23.322 -6.808 6.344 1.00 51.41 86 MET A O 1
ATOM 685 N N . THR A 1 87 ? 25.098 -7.594 5.191 1.00 48.66 87 THR A N 1
ATOM 686 C CA . THR A 1 87 ? 25.719 -8.311 6.298 1.00 48.66 87 THR A CA 1
ATOM 687 C C . THR A 1 87 ? 25.875 -7.321 7.430 1.00 48.66 87 THR A C 1
ATOM 689 O O . THR A 1 87 ? 26.633 -6.357 7.333 1.00 48.66 87 THR A O 1
ATOM 692 N N . ARG A 1 88 ? 25.101 -7.534 8.491 1.00 46.62 88 ARG A N 1
ATOM 693 C CA . ARG A 1 88 ? 25.217 -6.789 9.731 1.00 46.62 88 ARG A CA 1
ATOM 694 C C . ARG A 1 88 ? 26.595 -7.133 10.284 1.00 46.62 88 ARG A C 1
ATOM 696 O O . ARG A 1 88 ? 26.752 -8.176 10.912 1.00 46.62 88 ARG A O 1
ATOM 703 N N . THR A 1 89 ? 27.598 -6.314 9.963 1.00 47.31 89 THR A N 1
ATOM 704 C CA . THR A 1 89 ? 28.958 -6.451 10.481 1.00 47.31 89 THR A CA 1
ATOM 705 C C . THR A 1 89 ? 28.845 -6.490 11.993 1.00 47.31 89 THR A C 1
ATOM 707 O O . THR A 1 89 ? 28.471 -5.505 12.632 1.00 47.31 89 THR A O 1
ATOM 710 N N . ARG A 1 90 ? 29.068 -7.675 12.561 1.00 44.75 90 ARG A N 1
ATOM 711 C CA . ARG A 1 90 ? 29.131 -7.869 14.000 1.00 44.75 90 ARG A CA 1
ATOM 712 C C . ARG A 1 90 ? 30.389 -7.132 14.439 1.00 44.75 90 ARG A C 1
ATOM 714 O O . ARG A 1 90 ? 31.491 -7.565 14.122 1.00 44.75 90 ARG A O 1
ATOM 721 N N . VAL A 1 91 ? 30.210 -5.971 15.057 1.00 48.78 91 VAL A N 1
ATOM 722 C CA . VAL A 1 91 ? 31.301 -5.284 15.742 1.00 48.78 91 VAL A CA 1
ATOM 723 C C . VAL A 1 91 ? 31.623 -6.157 16.952 1.00 48.78 91 VAL A C 1
ATOM 725 O O . VAL A 1 91 ? 30.757 -6.347 17.810 1.00 48.78 91 VAL A O 1
ATOM 728 N N . SER A 1 92 ? 32.791 -6.798 16.905 1.00 59.28 92 SER A N 1
ATOM 729 C CA . SER A 1 92 ? 33.384 -7.542 18.020 1.00 59.28 92 SER A CA 1
ATOM 730 C C . SER A 1 92 ? 33.819 -6.604 19.136 1.00 59.28 92 SER A C 1
ATOM 732 O O . SER A 1 92 ? 34.222 -5.464 18.809 1.00 59.28 92 SER A O 1
#

Radius of gyration: 18.31 Å; chains: 1; bounding box: 52×35×32 Å

Foldseek 3Di:
DDDDDDDDDDDPVRVVVLVVVCVVVVHDSVVVVVVVVVVVVVVLVVVLQVCLVVVDDQVVQVVVCVVVVHDRDDPVSVCVSPPDPPPPPPPD

Sequence (92 aa):
MGHSSFTIRLNDVQTEALMRQAHLEGRRVEDIIRSAVQRHIEARQAAITLMSRWCLDREDLEAAAVALDVAPLTDEEWSQANRPPMTRTRVS